Protein AF-0000000087669132 (afdb_homodimer)

Structure (mmCIF, N/CA/C/O backbone):
data_AF-0000000087669132-model_v1
#
loop_
_entity.id
_entity.type
_entity.pdbx_description
1 polymer 'Type II toxin-antitoxin system ParD family antitoxin'
#
loop_
_atom_site.group_PDB
_atom_site.id
_atom_site.type_symbol
_atom_site.label_atom_id
_atom_site.label_alt_id
_atom_site.label_comp_id
_atom_site.label_asym_id
_atom_site.label_entity_id
_atom_site.label_seq_id
_atom_site.pdbx_PDB_ins_code
_atom_site.Cartn_x
_atom_site.Cartn_y
_atom_site.Cartn_z
_atom_site.occupancy
_atom_site.B_iso_or_equiv
_atom_site.auth_seq_id
_atom_site.auth_comp_id
_atom_site.auth_asym_id
_atom_site.auth_atom_id
_atom_site.pdbx_PDB_model_num
ATOM 1 N N . MET A 1 1 ? -25 3.66 -10.859 1 69.5 1 MET A N 1
ATOM 2 C CA . MET A 1 1 ? -23.781 2.951 -10.453 1 69.5 1 MET A CA 1
ATOM 3 C C . MET A 1 1 ? -24.047 2.094 -9.219 1 69.5 1 MET A C 1
ATOM 5 O O . MET A 1 1 ? -24.828 2.477 -8.344 1 69.5 1 MET A O 1
ATOM 9 N N . ALA A 1 2 ? -23.828 0.791 -9.414 1 79.62 2 ALA A N 1
ATOM 10 C CA . ALA A 1 2 ? -24.125 -0.141 -8.336 1 79.62 2 ALA A CA 1
ATOM 11 C C . ALA A 1 2 ? -23.438 0.269 -7.039 1 79.62 2 ALA A C 1
ATOM 13 O O . ALA A 1 2 ? -22.328 0.822 -7.074 1 79.62 2 ALA A O 1
ATOM 14 N N . THR A 1 3 ? -24.266 0.316 -5.945 1 89.25 3 THR A N 1
ATOM 15 C CA . THR A 1 3 ? -23.719 0.586 -4.625 1 89.25 3 THR A CA 1
ATOM 16 C C . THR A 1 3 ? -23.391 -0.716 -3.896 1 89.25 3 THR A C 1
ATOM 18 O O . THR A 1 3 ? -24.031 -1.746 -4.152 1 89.25 3 THR A O 1
ATOM 21 N N . THR A 1 4 ? -22.328 -0.693 -3.189 1 91.31 4 THR A N 1
ATOM 22 C CA . THR A 1 4 ? -21.906 -1.818 -2.361 1 91.31 4 THR A CA 1
ATOM 23 C C . THR A 1 4 ? -22.047 -1.481 -0.879 1 91.31 4 THR A C 1
ATOM 25 O O . THR A 1 4 ? -21.594 -0.43 -0.429 1 91.31 4 THR A O 1
ATOM 28 N N . SER A 1 5 ? -22.688 -2.395 -0.148 1 93.5 5 SER A N 1
ATOM 29 C CA . SER A 1 5 ? -22.859 -2.227 1.291 1 93.5 5 SER A CA 1
ATOM 30 C C . SER A 1 5 ? -21.859 -3.068 2.074 1 93.5 5 SER A C 1
ATOM 32 O O . SER A 1 5 ? -21.75 -4.277 1.854 1 93.5 5 SER A O 1
ATOM 34 N N . LEU A 1 6 ? -21.125 -2.355 2.979 1 96.5 6 LEU A N 1
ATOM 35 C CA . LEU A 1 6 ? -20.047 -3.037 3.682 1 96.5 6 LEU A CA 1
ATOM 36 C C . LEU A 1 6 ? -20.141 -2.805 5.184 1 96.5 6 LEU A C 1
ATOM 38 O O . LEU A 1 6 ? -20.547 -1.729 5.625 1 96.5 6 LEU A O 1
ATOM 42 N N . SER A 1 7 ? -19.734 -3.875 5.898 1 96.69 7 SER A N 1
ATOM 43 C CA . SER A 1 7 ? -19.531 -3.723 7.336 1 96.69 7 SER A CA 1
ATOM 44 C C . SER A 1 7 ? -18.062 -3.461 7.652 1 96.69 7 SER A C 1
ATOM 46 O O . SER A 1 7 ? -17.234 -4.383 7.637 1 96.69 7 SER A O 1
ATOM 48 N N . LEU A 1 8 ? -17.703 -2.234 8.023 1 97.31 8 LEU A N 1
ATOM 49 C CA . LEU A 1 8 ? -16.312 -1.857 8.164 1 97.31 8 LEU A CA 1
ATOM 50 C C . LEU A 1 8 ? -15.898 -1.835 9.633 1 97.31 8 LEU A C 1
ATOM 52 O O . LEU A 1 8 ? -14.758 -2.166 9.969 1 97.31 8 LEU A O 1
ATOM 56 N N . GLY A 1 9 ? -16.734 -1.459 10.477 1 96.81 9 GLY A N 1
ATOM 57 C CA . GLY A 1 9 ? -16.438 -1.291 11.891 1 96.81 9 GLY A CA 1
ATOM 58 C C . GLY A 1 9 ? -16 0.119 12.242 1 96.81 9 GLY A C 1
ATOM 59 O O . GLY A 1 9 ? -15.664 0.912 11.359 1 96.81 9 GLY A O 1
ATOM 60 N N . ASN A 1 10 ? -15.992 0.371 13.57 1 96.62 10 ASN A N 1
ATOM 61 C CA . ASN A 1 10 ? -15.797 1.723 14.086 1 96.62 10 ASN A CA 1
ATOM 62 C C . ASN A 1 10 ? -14.43 2.273 13.703 1 96.62 10 ASN A C 1
ATOM 64 O O . ASN A 1 10 ? -14.305 3.449 13.359 1 96.62 10 ASN A O 1
ATOM 68 N N . HIS A 1 11 ? -13.492 1.442 13.812 1 97.69 11 HIS A N 1
ATOM 69 C CA . HIS A 1 11 ? -12.133 1.901 13.539 1 97.69 11 HIS A CA 1
ATOM 70 C C . HIS A 1 11 ? -12.008 2.416 12.109 1 97.69 11 HIS A C 1
ATOM 72 O O . HIS A 1 11 ? -11.547 3.541 11.891 1 97.69 11 HIS A O 1
ATOM 78 N N . TRP A 1 12 ? -12.539 1.625 11.219 1 97.88 12 TRP A N 1
ATOM 79 C CA . TRP A 1 12 ? -12.344 1.967 9.812 1 97.88 12 TRP A CA 1
ATOM 80 C C . TRP A 1 12 ? -13.258 3.117 9.398 1 97.88 12 TRP A C 1
ATOM 82 O O . TRP A 1 12 ? -12.891 3.945 8.562 1 97.88 12 TRP A O 1
ATOM 92 N N . GLU A 1 13 ? -14.43 3.197 9.977 1 97.44 13 GLU A N 1
ATOM 93 C CA . GLU A 1 13 ? -15.289 4.359 9.758 1 97.44 13 GLU A CA 1
ATOM 94 C C . GLU A 1 13 ? -14.617 5.637 10.258 1 97.44 13 GLU A C 1
ATOM 96 O O . GLU A 1 13 ? -14.695 6.68 9.602 1 97.44 13 GLU A O 1
ATOM 101 N N . GLY A 1 14 ? -14.031 5.543 11.391 1 97.5 14 GLY A N 1
ATOM 102 C CA . GLY A 1 14 ? -13.281 6.672 11.922 1 97.5 14 GLY A CA 1
ATOM 103 C C . GLY A 1 14 ? -12.109 7.07 11.047 1 97.5 14 GLY A C 1
ATOM 104 O O . GLY A 1 14 ? -11.891 8.258 10.789 1 97.5 14 GLY A O 1
ATOM 105 N N . PHE A 1 15 ? -11.391 6.066 10.539 1 98.38 15 PHE A N 1
ATOM 106 C CA . PHE A 1 15 ? -10.25 6.309 9.664 1 98.38 15 PHE A CA 1
ATOM 107 C C . PHE A 1 15 ? -10.688 7.023 8.391 1 98.38 15 PHE A C 1
ATOM 109 O O . PHE A 1 15 ? -10.062 8 7.969 1 98.38 15 PHE A O 1
ATOM 116 N N . ILE A 1 16 ? -11.766 6.59 7.848 1 98.12 16 ILE A N 1
ATOM 117 C CA . ILE A 1 16 ? -12.305 7.176 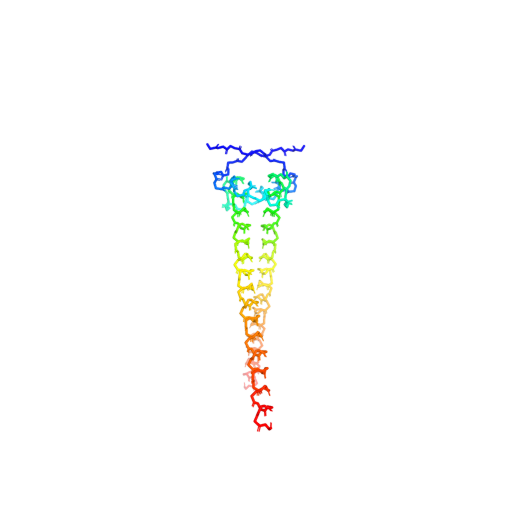6.625 1 98.12 16 ILE A CA 1
ATOM 118 C C . ILE A 1 16 ? -12.703 8.633 6.883 1 98.12 16 ILE A C 1
ATOM 120 O O . ILE A 1 16 ? -12.367 9.516 6.094 1 98.12 16 ILE A O 1
ATOM 124 N N . ARG A 1 17 ? -13.344 8.898 7.996 1 97.62 17 ARG A N 1
ATOM 125 C CA . ARG A 1 17 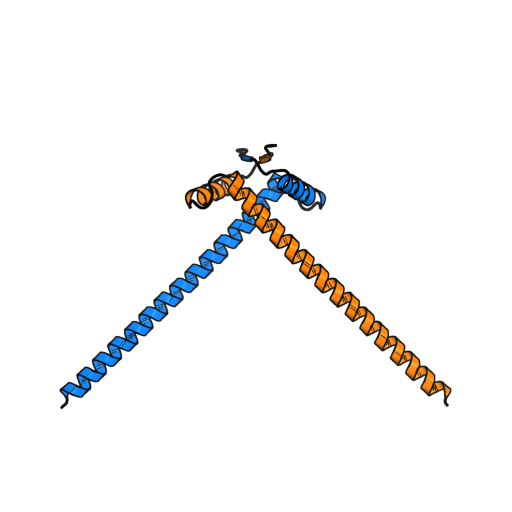? -13.734 10.258 8.359 1 97.62 17 ARG A CA 1
ATOM 126 C C . ARG A 1 17 ? -12.508 11.156 8.508 1 97.62 17 ARG A C 1
ATOM 128 O O . ARG A 1 17 ? -12.523 12.312 8.078 1 97.62 17 ARG A O 1
ATOM 135 N N . GLU A 1 18 ? -11.531 10.594 9.141 1 97.69 18 GLU A N 1
ATOM 136 C CA . GLU A 1 18 ? -10.281 11.336 9.312 1 97.69 18 GLU A CA 1
ATOM 137 C C . GLU A 1 18 ? -9.664 11.703 7.961 1 97.69 18 GLU A C 1
ATOM 139 O O . GLU A 1 18 ? -9.227 12.836 7.762 1 97.69 18 GLU A O 1
ATOM 144 N N . GLN A 1 19 ? -9.719 10.797 7.078 1 97.5 19 GLN A N 1
ATOM 145 C CA . GLN A 1 19 ? -9.156 11.047 5.754 1 97.5 19 GLN A CA 1
ATOM 146 C C . GLN A 1 19 ? -9.961 12.117 5.012 1 97.5 19 GLN A C 1
ATOM 148 O O . GLN A 1 19 ? -9.383 12.953 4.316 1 97.5 19 GLN A O 1
ATOM 153 N N . ILE A 1 20 ? -11.234 12.141 5.168 1 97.88 20 ILE A N 1
ATOM 154 C CA . ILE A 1 20 ? -12.086 13.141 4.535 1 97.88 20 ILE A CA 1
ATOM 155 C C . ILE A 1 20 ? -11.812 14.516 5.145 1 97.88 20 ILE A C 1
ATOM 157 O O . ILE A 1 20 ? -11.766 15.516 4.434 1 97.88 20 ILE A O 1
ATOM 161 N N . SER A 1 21 ? -11.562 14.492 6.43 1 97.62 21 SER A N 1
ATOM 162 C CA . SER A 1 21 ? -11.367 15.75 7.148 1 97.62 21 SER A CA 1
ATOM 163 C C . SER A 1 21 ? -10.062 16.422 6.727 1 97.62 21 SER A C 1
ATOM 165 O O . SER A 1 21 ? -9.906 17.641 6.902 1 97.62 21 SER A O 1
ATOM 167 N N . THR A 1 22 ? -9.094 15.633 6.227 1 95.19 22 THR A N 1
ATOM 168 C CA . THR A 1 22 ? -7.844 16.203 5.738 1 95.19 22 THR A CA 1
ATOM 169 C C . THR A 1 22 ? -8.094 17.078 4.508 1 95.19 22 THR A C 1
ATOM 171 O O . THR A 1 22 ? -7.234 17.875 4.125 1 95.19 22 THR A O 1
ATOM 174 N N . GLY A 1 23 ? -9.188 1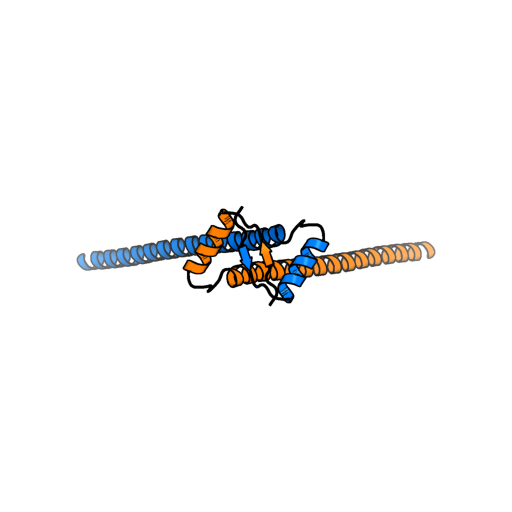6.781 3.773 1 96.44 23 GLY A N 1
ATOM 175 C CA . GLY A 1 23 ? -9.531 17.531 2.576 1 96.44 23 GLY A CA 1
ATOM 176 C C . GLY A 1 23 ? -9.094 16.844 1.295 1 96.44 23 GLY 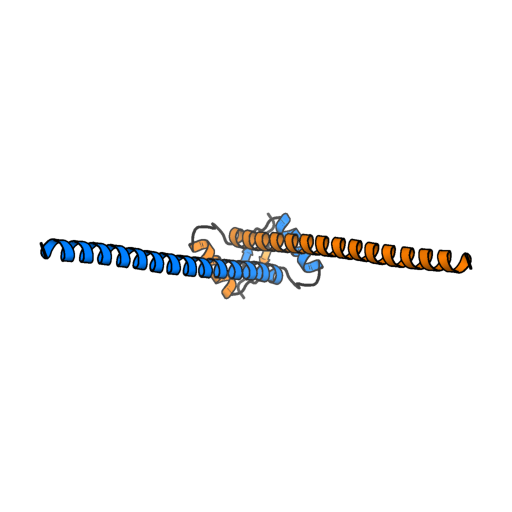A C 1
ATOM 177 O O . GLY A 1 23 ? -9.398 17.312 0.198 1 96.44 23 GLY A O 1
ATOM 178 N N . ARG A 1 24 ? -8.406 15.789 1.376 1 93.38 24 ARG A N 1
ATOM 179 C CA . ARG A 1 24 ? -7.867 15.07 0.224 1 93.38 24 ARG A CA 1
ATOM 180 C C . ARG A 1 24 ? -8.969 14.32 -0.515 1 93.38 24 ARG A C 1
ATOM 182 O O . ARG A 1 24 ? -8.852 14.055 -1.713 1 93.38 24 ARG A O 1
ATOM 189 N N . TYR A 1 25 ? -10 14 0.233 1 97.19 25 TYR A N 1
ATOM 190 C CA . TYR A 1 25 ? -11.094 13.219 -0.327 1 97.19 25 TYR A CA 1
ATOM 191 C C . TYR A 1 25 ? -12.43 13.906 -0.095 1 97.19 25 TYR A C 1
ATOM 193 O O . TYR A 1 25 ? -12.648 14.508 0.956 1 97.19 25 TYR A O 1
ATOM 201 N N . GLY A 1 26 ? -13.281 13.703 -0.952 1 96.81 26 GLY A N 1
ATOM 202 C CA . GLY A 1 26 ? -14.594 14.32 -0.846 1 96.81 26 GLY A CA 1
ATOM 203 C C . GLY A 1 26 ? -15.656 13.367 -0.337 1 96.81 26 GLY A C 1
ATOM 204 O O . GLY A 1 26 ? -16.781 13.781 -0.047 1 96.81 26 GLY A O 1
ATOM 205 N N . SER A 1 27 ? -15.273 12.07 -0.331 1 97.44 27 SER A N 1
ATOM 206 C CA . SER A 1 27 ? -16.281 11.109 0.093 1 97.44 27 SER A CA 1
ATOM 207 C C . SER A 1 27 ? -15.648 9.812 0.58 1 97.44 27 SER A C 1
ATOM 209 O O . SER A 1 27 ? -14.461 9.57 0.335 1 97.44 27 SER A O 1
ATOM 211 N N . ALA A 1 28 ? -16.391 9.055 1.219 1 96.88 28 ALA A N 1
ATOM 212 C CA . ALA A 1 28 ? -15.977 7.73 1.666 1 96.88 28 ALA A CA 1
ATOM 213 C C . ALA A 1 28 ? -15.633 6.836 0.48 1 96.88 28 ALA A C 1
ATOM 215 O O . ALA A 1 28 ? -14.664 6.066 0.535 1 96.88 28 ALA A O 1
ATOM 216 N N . SER A 1 29 ? -16.391 6.934 -0.583 1 98.12 29 SER A N 1
ATOM 217 C CA . SER A 1 29 ? -16.141 6.145 -1.783 1 98.12 29 SER A CA 1
ATOM 218 C C . SER A 1 29 ? -14.766 6.453 -2.367 1 98.12 29 SER A C 1
ATOM 220 O O . SER A 1 29 ? -14.07 5.551 -2.834 1 98.12 29 SER A O 1
ATOM 222 N N . GLU A 1 30 ? -14.391 7.691 -2.252 1 98.19 30 GLU A N 1
ATOM 223 C CA . GLU A 1 30 ? -13.086 8.094 -2.77 1 98.19 30 GLU A CA 1
ATOM 224 C C . GLU A 1 30 ? -11.953 7.523 -1.925 1 98.19 30 GLU A C 1
ATOM 226 O O . GLU A 1 30 ? -10.945 7.059 -2.461 1 98.19 30 GLU A O 1
ATOM 231 N N . VAL A 1 31 ? -12.125 7.484 -0.69 1 98.38 31 VAL A N 1
ATOM 232 C CA . VAL A 1 31 ? -11.125 6.93 0.213 1 98.38 31 VAL A CA 1
ATOM 233 C C . VAL A 1 31 ? -10.945 5.438 -0.067 1 98.38 31 VAL A C 1
ATOM 235 O O . VAL A 1 31 ? -9.82 4.961 -0.235 1 98.38 31 VAL A O 1
ATOM 238 N N . VAL A 1 32 ? -12.008 4.766 -0.162 1 98.5 32 VAL A N 1
ATOM 239 C CA . VAL A 1 32 ? -11.977 3.316 -0.327 1 98.5 32 VAL A CA 1
ATOM 240 C C . VAL A 1 32 ? -11.414 2.965 -1.703 1 98.5 32 VAL A C 1
ATOM 242 O O . VAL A 1 32 ? -10.609 2.039 -1.833 1 98.5 32 VAL A O 1
ATOM 245 N N . ARG A 1 33 ? -11.828 3.746 -2.732 1 98.38 33 ARG A N 1
ATOM 246 C CA . ARG A 1 33 ? -11.258 3.492 -4.055 1 98.38 33 ARG A CA 1
ATOM 247 C C . ARG A 1 33 ? -9.75 3.699 -4.055 1 98.38 33 ARG A C 1
ATOM 249 O O . ARG A 1 33 ? -9.016 2.939 -4.688 1 98.38 33 ARG A O 1
ATOM 256 N N . ASP A 1 34 ? -9.289 4.625 -3.355 1 98.38 34 ASP A N 1
ATOM 257 C CA . ASP A 1 34 ? -7.848 4.855 -3.266 1 98.38 34 ASP A CA 1
ATOM 258 C C . ASP A 1 34 ? -7.152 3.715 -2.527 1 98.38 34 ASP A C 1
ATOM 260 O O . ASP A 1 34 ? -6.074 3.273 -2.928 1 98.38 34 ASP A O 1
ATOM 264 N N . ALA A 1 35 ? -7.773 3.26 -1.459 1 98.56 35 ALA A N 1
ATOM 265 C CA . ALA A 1 35 ? -7.223 2.125 -0.724 1 98.56 35 ALA A CA 1
ATOM 266 C C . ALA A 1 35 ? -7.133 0.886 -1.61 1 98.56 35 ALA A C 1
ATOM 268 O O . ALA A 1 35 ? -6.113 0.196 -1.625 1 98.56 35 ALA A O 1
ATOM 269 N N . LEU A 1 36 ? -8.18 0.688 -2.379 1 98.56 36 LEU A N 1
ATOM 270 C CA . LEU A 1 36 ? -8.219 -0.456 -3.283 1 98.56 36 LEU A CA 1
ATOM 271 C C . LEU A 1 36 ? -7.203 -0.296 -4.406 1 98.56 36 LEU A C 1
ATOM 273 O O . LEU A 1 36 ? -6.582 -1.273 -4.836 1 98.56 36 LEU A O 1
ATOM 277 N N . ARG A 1 37 ? -7.066 0.917 -4.875 1 97.81 37 ARG A N 1
ATOM 278 C CA . ARG A 1 37 ? -6.055 1.187 -5.891 1 97.81 37 ARG A CA 1
ATOM 279 C C . ARG A 1 37 ? -4.656 0.884 -5.363 1 97.81 37 ARG A C 1
ATOM 281 O O . ARG A 1 37 ? -3.852 0.248 -6.047 1 97.81 37 ARG A O 1
ATOM 288 N N . THR A 1 38 ? -4.406 1.325 -4.172 1 95.81 38 THR A N 1
ATOM 289 C CA . THR A 1 38 ? -3.117 1.063 -3.539 1 95.81 38 THR A CA 1
ATOM 290 C C . THR A 1 38 ? -2.881 -0.438 -3.396 1 95.81 38 THR A C 1
ATOM 292 O O . THR A 1 38 ? -1.787 -0.929 -3.682 1 95.81 38 THR A O 1
ATOM 295 N N . MET A 1 39 ? -3.908 -1.168 -3.027 1 96.88 39 MET A N 1
ATOM 296 C CA . MET A 1 39 ? -3.811 -2.619 -2.893 1 96.88 39 MET A CA 1
ATOM 297 C C . MET A 1 39 ? -3.572 -3.277 -4.246 1 96.88 39 MET A C 1
ATOM 299 O O . MET A 1 39 ? -2.727 -4.168 -4.371 1 96.88 39 MET A O 1
ATOM 303 N N . GLU A 1 40 ? -4.27 -2.877 -5.23 1 97.06 40 GLU A N 1
ATOM 304 C CA . GLU A 1 40 ? -4.117 -3.432 -6.574 1 97.06 40 GLU A CA 1
ATOM 305 C C . GLU A 1 40 ? -2.701 -3.217 -7.102 1 97.06 40 GLU A C 1
ATOM 307 O O . GLU A 1 40 ? -2.107 -4.125 -7.691 1 97.06 40 GLU A O 1
ATOM 312 N N . GLU A 1 41 ? -2.205 -2.029 -6.914 1 95.44 41 GLU A N 1
ATOM 313 C CA . GLU A 1 41 ? -0.845 -1.711 -7.336 1 95.44 41 GLU A CA 1
ATOM 314 C C . GLU A 1 41 ? 0.175 -2.6 -6.629 1 95.44 41 GLU A C 1
ATOM 316 O O . GLU A 1 41 ? 1.122 -3.084 -7.254 1 95.44 41 GLU A O 1
ATOM 321 N N . ARG A 1 42 ? -0.036 -2.793 -5.379 1 93.38 42 ARG A N 1
ATOM 322 C CA . ARG A 1 42 ? 0.866 -3.637 -4.602 1 93.38 42 ARG A CA 1
ATOM 323 C C . ARG A 1 42 ? 0.83 -5.078 -5.102 1 93.38 42 ARG A C 1
ATOM 325 O O . ARG A 1 42 ? 1.876 -5.707 -5.27 1 93.38 42 ARG A O 1
ATOM 332 N N . LEU A 1 43 ? -0.339 -5.566 -5.332 1 94.12 43 LEU A N 1
ATOM 333 C CA . LEU A 1 43 ? -0.494 -6.938 -5.809 1 94.12 43 LEU A CA 1
ATOM 334 C C . LEU A 1 43 ? 0.133 -7.105 -7.188 1 94.12 43 LEU A C 1
ATOM 336 O O . LEU A 1 43 ? 0.757 -8.133 -7.469 1 94.12 43 LEU A O 1
ATOM 340 N N . ALA A 1 44 ? 0.018 -6.105 -8.031 1 95.5 44 AL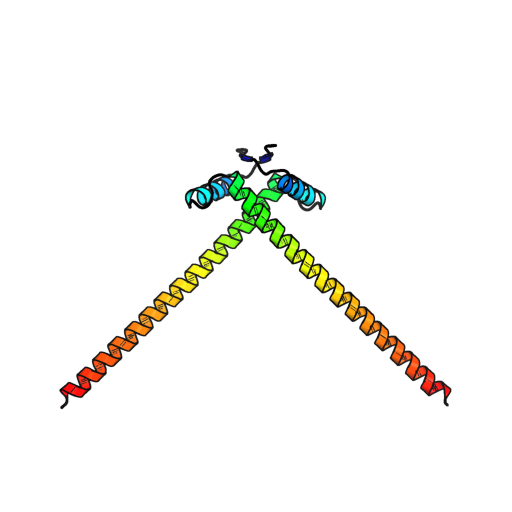A A N 1
ATOM 341 C CA . ALA A 1 44 ? 0.625 -6.145 -9.359 1 95.5 44 ALA A CA 1
ATOM 342 C C . ALA A 1 44 ? 2.148 -6.195 -9.266 1 95.5 44 ALA A C 1
ATOM 344 O O . ALA A 1 44 ? 2.795 -6.941 -10 1 95.5 44 ALA A O 1
ATOM 345 N N . ARG A 1 45 ? 2.682 -5.449 -8.328 1 95.12 45 ARG A N 1
ATOM 346 C CA . ARG A 1 45 ? 4.125 -5.43 -8.125 1 95.12 45 ARG A CA 1
ATOM 347 C C . ARG A 1 45 ? 4.625 -6.781 -7.629 1 95.12 45 ARG A C 1
ATOM 349 O O . ARG A 1 45 ? 5.668 -7.27 -8.078 1 95.12 45 ARG A O 1
ATOM 356 N N . LEU A 1 46 ? 3.936 -7.312 -6.715 1 93.88 46 LEU A N 1
ATOM 357 C CA . LEU A 1 46 ? 4.309 -8.617 -6.184 1 93.88 46 LEU A CA 1
ATOM 358 C C . LEU A 1 46 ? 4.262 -9.68 -7.277 1 93.88 46 LEU A C 1
ATOM 360 O O . LEU A 1 46 ? 5.141 -10.547 -7.348 1 93.88 46 LEU A O 1
ATOM 364 N N . GLU A 1 47 ? 3.27 -9.609 -8.062 1 94.12 47 GLU A N 1
ATOM 365 C CA . GLU A 1 47 ? 3.145 -10.562 -9.156 1 94.12 47 GLU A CA 1
ATOM 366 C C . GLU A 1 47 ? 4.297 -10.414 -10.148 1 94.12 47 GLU A C 1
ATOM 368 O O . GLU A 1 47 ? 4.832 -11.414 -10.633 1 94.12 47 GLU A O 1
ATOM 373 N N . ALA A 1 48 ? 4.617 -9.133 -10.453 1 94.94 48 ALA A N 1
ATOM 374 C CA . ALA A 1 48 ? 5.75 -8.875 -11.344 1 94.94 48 ALA A CA 1
ATOM 375 C C . ALA A 1 48 ? 7.039 -9.445 -10.766 1 94.94 48 ALA A C 1
ATOM 377 O O . ALA A 1 48 ? 7.844 -10.039 -11.492 1 94.94 48 ALA A O 1
ATOM 378 N N . LEU A 1 49 ? 7.184 -9.32 -9.508 1 96.06 49 LEU A N 1
ATOM 379 C CA . LEU A 1 49 ? 8.367 -9.844 -8.828 1 96.06 49 LEU A CA 1
ATOM 380 C C . LEU A 1 49 ? 8.391 -11.367 -8.875 1 96.06 49 LEU A C 1
ATOM 382 O O . LEU A 1 49 ? 9.438 -11.969 -9.125 1 96.06 49 LEU A O 1
ATOM 386 N N . ARG A 1 50 ? 7.32 -11.961 -8.594 1 94.75 50 ARG A N 1
ATOM 387 C CA . ARG A 1 50 ? 7.211 -13.414 -8.664 1 94.75 50 ARG A CA 1
ATOM 388 C C . ARG A 1 50 ? 7.508 -13.922 -10.07 1 94.75 50 ARG A C 1
ATOM 390 O O . ARG A 1 50 ? 8.148 -14.961 -10.242 1 94.75 50 ARG A O 1
ATOM 397 N N . GLY A 1 51 ? 7.027 -13.141 -10.992 1 92.94 51 GLY A N 1
ATOM 398 C CA . GLY A 1 51 ? 7.32 -13.484 -12.375 1 92.94 51 GLY A CA 1
ATOM 399 C C . GLY A 1 51 ? 8.805 -13.453 -12.695 1 92.94 51 GLY A C 1
ATOM 400 O O . GLY A 1 51 ? 9.328 -14.367 -13.336 1 92.94 51 GLY A O 1
ATOM 401 N N . HIS A 1 52 ? 9.406 -12.43 -12.203 1 93.56 52 HIS A N 1
ATOM 402 C CA . HIS A 1 52 ? 10.844 -12.297 -12.43 1 93.56 52 HIS A CA 1
ATOM 403 C C . HIS A 1 52 ? 11.617 -13.398 -11.711 1 93.56 52 HIS A C 1
ATOM 405 O O . HIS A 1 52 ? 12.586 -13.938 -12.25 1 93.56 52 HIS A O 1
ATOM 411 N N . LEU A 1 53 ? 11.219 -13.672 -10.531 1 93.12 53 LEU A N 1
ATOM 412 C CA . LEU A 1 53 ? 11.859 -14.719 -9.758 1 93.12 53 LEU A CA 1
ATOM 413 C C . LEU A 1 53 ? 11.68 -16.078 -10.422 1 93.12 53 LEU A C 1
ATOM 415 O O . LEU A 1 53 ? 12.609 -16.891 -10.461 1 93.12 53 LEU A O 1
ATOM 419 N N . ALA A 1 54 ? 10.555 -16.328 -10.938 1 93.44 54 ALA A N 1
ATOM 420 C CA . ALA A 1 54 ? 10.273 -17.578 -11.641 1 93.44 54 ALA A CA 1
ATOM 421 C C . ALA A 1 54 ? 11.125 -17.703 -12.906 1 93.44 54 ALA A C 1
ATOM 423 O O . ALA A 1 54 ? 11.656 -18.781 -13.195 1 93.44 54 ALA A O 1
ATOM 424 N N . GLU A 1 55 ? 11.234 -16.609 -13.656 1 91.69 55 GLU A N 1
ATOM 425 C CA . GLU A 1 55 ? 12.086 -16.594 -14.844 1 91.69 55 GLU A CA 1
ATOM 426 C C . GLU A 1 55 ? 13.547 -16.859 -14.477 1 91.69 55 GLU A C 1
ATOM 428 O O . GLU A 1 55 ? 14.234 -17.609 -15.172 1 91.69 55 GLU A O 1
ATOM 433 N N . GLY A 1 56 ? 13.922 -16.234 -13.492 1 89.38 56 GLY A N 1
ATOM 434 C CA . GLY A 1 56 ? 15.281 -16.453 -13.016 1 89.38 56 GLY A CA 1
ATOM 435 C C . GLY A 1 56 ? 15.523 -17.891 -12.57 1 89.38 56 GLY A C 1
ATOM 436 O O . GLY A 1 56 ? 16.562 -18.469 -12.891 1 89.38 56 GLY A O 1
ATOM 437 N N . ALA A 1 57 ? 14.641 -18.469 -11.898 1 91.19 57 ALA A N 1
ATOM 438 C CA . ALA A 1 57 ? 14.727 -19.859 -11.461 1 91.19 57 ALA A CA 1
ATOM 439 C C . ALA A 1 57 ? 14.727 -20.812 -12.656 1 91.19 57 ALA A C 1
ATOM 441 O O . ALA A 1 57 ? 15.484 -21.797 -12.68 1 91.19 57 ALA A O 1
ATOM 442 N N . ALA A 1 58 ? 13.961 -20.5 -13.625 1 91.06 58 ALA A N 1
ATOM 443 C CA . ALA A 1 58 ? 13.891 -21.312 -14.836 1 91.06 58 ALA A CA 1
ATOM 444 C C . ALA A 1 58 ? 15.203 -21.25 -15.609 1 91.06 58 ALA A C 1
ATOM 446 O O . ALA A 1 58 ? 15.688 -22.281 -16.094 1 91.06 58 ALA A O 1
ATOM 447 N N . GLN A 1 59 ? 15.781 -20.062 -15.664 1 89.88 59 GLN A N 1
ATOM 448 C CA . GLN A 1 59 ? 17.062 -19.891 -16.359 1 89.88 59 GLN A CA 1
ATOM 449 C C . GLN A 1 59 ? 18.188 -20.578 -15.602 1 89.88 59 GLN A C 1
ATOM 451 O O . GLN A 1 59 ? 19.047 -21.219 -16.219 1 89.88 59 GLN A O 1
ATOM 456 N N . ALA A 1 60 ? 18.156 -20.5 -14.32 1 89 60 ALA A N 1
ATOM 457 C CA . ALA A 1 60 ? 19.141 -21.188 -13.5 1 89 60 ALA A CA 1
ATOM 458 C C . ALA A 1 60 ? 19.031 -22.703 -13.648 1 89 60 ALA A C 1
ATOM 460 O O . ALA A 1 60 ? 20.031 -23.406 -13.719 1 89 60 ALA A O 1
ATOM 461 N N . GLY A 1 61 ? 17.875 -23.094 -13.672 1 87.31 61 GLY A N 1
ATOM 462 C CA . GLY A 1 61 ? 17.656 -24.516 -13.898 1 87.31 61 GLY A CA 1
ATOM 463 C C . GLY A 1 61 ? 18.125 -24.984 -15.258 1 87.31 61 GLY A C 1
ATOM 464 O O . GLY A 1 61 ? 18.734 -26.062 -15.375 1 87.31 61 GLY A O 1
ATOM 465 N N . LYS A 1 62 ? 17.938 -24.281 -16.25 1 89.62 62 LYS A N 1
ATOM 466 C CA . LYS A 1 62 ? 18.422 -24.609 -17.594 1 89.62 62 LYS A CA 1
ATOM 467 C C . LYS A 1 62 ? 19.938 -24.562 -17.656 1 89.62 62 LYS A C 1
ATOM 469 O O . LYS A 1 62 ? 20.562 -25.391 -18.328 1 89.62 62 LYS A O 1
ATOM 474 N N . GLY A 1 63 ? 20.438 -23.594 -17 1 80.44 63 GLY A N 1
ATOM 475 C CA . GLY A 1 63 ? 21.875 -23.5 -16.969 1 80.44 63 GLY A CA 1
ATOM 476 C C . GLY A 1 63 ? 22.531 -24.672 -16.234 1 80.44 63 GLY A C 1
ATOM 477 O O . GLY A 1 63 ? 23.531 -25.219 -16.688 1 80.44 63 GLY A O 1
ATOM 478 N N . GLU A 1 64 ? 21.984 -24.969 -15.109 1 77.88 64 GLU A N 1
ATOM 479 C CA . GLU A 1 64 ? 22.469 -26.125 -14.375 1 77.88 64 GLU A CA 1
ATOM 480 C C . GLU A 1 64 ? 22.312 -27.406 -15.203 1 77.88 64 GLU A C 1
ATOM 482 O O . GLU A 1 64 ? 23.203 -28.25 -15.211 1 77.88 64 GLU A O 1
ATOM 487 N N . PHE A 1 65 ? 21.375 -27.5 -15.961 1 76.25 65 PHE A N 1
ATOM 488 C CA . PHE A 1 65 ? 21.109 -28.656 -16.812 1 76.25 65 PHE A CA 1
ATOM 489 C C . PHE A 1 65 ? 22.094 -28.703 -17.969 1 76.25 65 PHE A C 1
ATOM 491 O O . PHE A 1 65 ? 22.625 -29.766 -18.297 1 76.25 65 PHE A O 1
ATOM 498 N N . VAL A 1 66 ? 22.469 -27.656 -18.484 1 76.69 66 VAL A N 1
ATOM 499 C CA . VAL A 1 66 ? 23.406 -27.578 -19.594 1 76.69 66 VAL A CA 1
ATOM 500 C C . VAL A 1 66 ? 24.812 -27.938 -19.094 1 76.69 66 VAL A C 1
ATOM 502 O O . VAL A 1 66 ? 25.547 -28.672 -19.766 1 76.69 66 VAL A O 1
ATOM 505 N N . GLN A 1 67 ? 25.125 -27.531 -18 1 71.5 67 GLN A N 1
ATOM 506 C CA . GLN A 1 67 ? 26.438 -27.812 -17.453 1 71.5 67 GLN A CA 1
ATOM 507 C C . GLN A 1 67 ? 26.594 -29.297 -17.125 1 71.5 67 GLN A C 1
ATOM 509 O O . GLN A 1 67 ? 27.625 -29.906 -17.406 1 71.5 67 GLN A O 1
ATOM 514 N N . ASP A 1 68 ? 25.609 -29.859 -16.609 1 76.19 68 ASP A N 1
ATOM 515 C CA . ASP A 1 68 ? 25.625 -31.281 -16.25 1 76.19 68 ASP A CA 1
ATOM 516 C C . ASP A 1 68 ? 25.719 -32.156 -17.5 1 76.19 68 ASP A C 1
ATOM 518 O O . ASP A 1 68 ? 26.5 -33.125 -17.547 1 76.19 68 ASP A O 1
ATOM 522 N N . PHE A 1 69 ? 25.078 -31.812 -18.516 1 76.69 69 PHE A N 1
ATOM 523 C CA . PHE A 1 69 ? 25.078 -32.594 -19.75 1 76.69 69 PHE A CA 1
ATOM 524 C C . PHE A 1 69 ? 26.422 -32.469 -20.469 1 76.69 69 PHE A C 1
ATOM 526 O O . PHE A 1 69 ? 26.938 -33.438 -21 1 76.69 69 PHE A O 1
ATOM 533 N N . THR A 1 70 ? 26.984 -31.359 -20.453 1 78.56 70 THR A N 1
ATOM 534 C CA . THR A 1 70 ? 28.266 -31.125 -21.094 1 78.56 70 THR A CA 1
ATOM 535 C C . THR A 1 70 ? 29.375 -31.859 -20.359 1 78.56 70 THR A C 1
ATOM 537 O O . THR A 1 70 ? 30.281 -32.438 -20.984 1 78.56 70 THR A O 1
ATOM 540 N N . ILE A 1 71 ? 29.297 -31.891 -19.109 1 77.69 71 ILE A N 1
ATOM 541 C CA . ILE A 1 71 ? 30.312 -32.594 -18.312 1 77.69 71 ILE A CA 1
ATOM 542 C C . ILE A 1 71 ? 30.234 -34.094 -18.594 1 77.69 71 ILE A C 1
ATOM 544 O O . ILE A 1 71 ? 31.266 -34.75 -18.797 1 77.69 71 ILE A O 1
ATOM 548 N N . ASP A 1 72 ? 29.109 -34.625 -18.609 1 77.69 72 ASP A N 1
ATOM 549 C CA . ASP A 1 72 ? 28.906 -36.031 -18.875 1 77.69 72 ASP A CA 1
ATOM 550 C C . ASP A 1 72 ? 29.375 -36.406 -20.281 1 77.69 72 ASP A C 1
ATOM 552 O O . ASP A 1 72 ? 30 -37.438 -20.484 1 77.69 72 ASP A O 1
ATOM 556 N N . ALA A 1 73 ? 29.203 -35.531 -21.219 1 79.38 73 ALA A N 1
ATOM 557 C CA . ALA A 1 73 ? 29.609 -35.781 -22.594 1 79.38 73 ALA A CA 1
ATOM 558 C C . ALA A 1 73 ? 31.141 -35.75 -22.734 1 79.38 73 ALA A C 1
ATOM 560 O O . ALA A 1 73 ? 31.719 -36.531 -23.469 1 79.38 73 ALA A O 1
ATOM 561 N N . VAL A 1 74 ? 31.734 -34.875 -22.031 1 78.38 74 VAL A N 1
ATOM 562 C CA . VAL A 1 74 ? 33.188 -34.75 -22.078 1 78.38 74 VAL A CA 1
ATOM 563 C C . VAL A 1 74 ? 33.844 -35.938 -21.422 1 78.38 74 VAL A C 1
ATOM 565 O O . VAL A 1 74 ? 34.812 -36.5 -21.969 1 78.38 74 VAL A O 1
ATOM 568 N N . ILE A 1 75 ? 33.312 -36.438 -20.344 1 81.44 75 ILE A N 1
ATOM 569 C CA . ILE A 1 75 ? 33.844 -37.594 -19.641 1 81.44 75 ILE A CA 1
ATOM 570 C C . ILE A 1 75 ? 33.719 -38.812 -20.531 1 81.44 75 ILE A C 1
ATOM 572 O O . ILE A 1 75 ? 34.656 -39.625 -20.656 1 81.44 75 ILE A O 1
ATOM 576 N N . ASP A 1 76 ? 32.656 -38.938 -21.219 1 79.81 76 ASP A N 1
ATOM 577 C CA . ASP A 1 76 ? 32.406 -40.094 -22.109 1 79.81 76 ASP A CA 1
ATOM 578 C C . ASP A 1 76 ? 33.344 -40.062 -23.297 1 79.81 76 ASP A C 1
ATOM 580 O O . ASP A 1 76 ? 33.812 -41.125 -23.734 1 79.81 76 ASP A O 1
ATOM 584 N N . SER A 1 77 ? 33.594 -38.938 -23.781 1 81.12 77 SER A N 1
ATOM 585 C CA . SER A 1 77 ? 34.5 -38.812 -24.922 1 81.12 77 SER A CA 1
ATOM 586 C C . SER A 1 77 ? 35.938 -39.125 -24.516 1 81.12 77 SER A C 1
ATOM 588 O O . SER A 1 77 ? 36.688 -39.75 -25.297 1 81.12 77 SER A O 1
ATOM 590 N N . LEU A 1 78 ? 36.375 -38.812 -23.375 1 80.81 78 LEU A N 1
ATOM 591 C CA . LEU A 1 78 ? 37.719 -39.094 -22.891 1 80.81 78 LEU A CA 1
ATOM 592 C C . LEU A 1 78 ? 37.906 -40.562 -22.609 1 80.81 78 LEU A C 1
ATOM 594 O O . LEU A 1 78 ? 38.969 -41.125 -22.875 1 80.81 78 LEU A O 1
ATOM 598 N N . ASN A 1 79 ? 36.969 -41.25 -22.234 1 79.81 79 ASN A N 1
ATOM 599 C CA . ASN A 1 79 ? 37.031 -42.656 -21.938 1 79.81 79 ASN A CA 1
ATOM 600 C C . ASN A 1 79 ? 36.969 -43.5 -23.203 1 79.81 79 ASN A C 1
ATOM 602 O O . ASN A 1 79 ? 37.469 -44.625 -23.25 1 79.81 79 ASN A O 1
ATOM 606 N N . SER A 1 80 ? 36.406 -43.094 -24.172 1 73.44 80 SER A N 1
ATOM 607 C CA . SER A 1 80 ? 36.344 -43.844 -25.422 1 73.44 80 SER A CA 1
ATOM 608 C C . SER A 1 80 ? 37.656 -43.812 -26.188 1 73.44 80 SER A C 1
ATOM 610 O O . SER A 1 80 ? 37.875 -44.625 -27.078 1 73.44 80 SER A O 1
ATOM 612 N N . GLU A 1 81 ? 38.375 -42.812 -25.922 1 61.38 81 GLU A N 1
ATOM 613 C CA . GLU A 1 81 ? 39.656 -42.75 -26.609 1 61.38 81 GLU A CA 1
ATOM 614 C C . GLU A 1 81 ? 40.688 -43.625 -25.906 1 61.38 81 GLU A C 1
ATOM 616 O O . GLU A 1 81 ? 41.781 -43.812 -26.422 1 61.38 81 GLU A O 1
ATOM 621 N N . ARG A 1 82 ? 40.438 -44.281 -24.797 1 49.75 82 ARG A N 1
ATOM 622 C CA . ARG A 1 82 ? 41.406 -45.25 -24.359 1 49.75 82 ARG A CA 1
ATOM 623 C C . ARG A 1 82 ? 40.969 -46.656 -24.781 1 49.75 82 ARG A C 1
ATOM 625 O O . ARG A 1 82 ? 39.781 -46.969 -24.844 1 49.75 82 ARG A O 1
ATOM 632 N N . MET B 1 1 ? -23.688 -3.641 13.719 1 69.62 1 MET B N 1
ATOM 633 C CA . MET B 1 1 ? -22.516 -2.949 13.172 1 69.62 1 MET B CA 1
ATOM 634 C C . MET B 1 1 ? -22.906 -2.096 11.977 1 69.62 1 MET B C 1
ATOM 636 O O . MET B 1 1 ? -23.781 -2.48 11.188 1 69.62 1 MET B O 1
ATOM 640 N N . ALA B 1 2 ? -22.656 -0.777 12.133 1 79 2 ALA B N 1
ATOM 641 C CA . ALA B 1 2 ? -23.078 0.151 11.078 1 79 2 ALA B CA 1
ATOM 642 C C . ALA B 1 2 ? -22.516 -0.271 9.727 1 79 2 ALA B C 1
ATOM 644 O O . ALA B 1 2 ? -21.422 -0.837 9.641 1 79 2 ALA B O 1
ATOM 645 N N . THR B 1 3 ? -23.469 -0.306 8.719 1 89.12 3 THR B N 1
ATOM 646 C CA . THR B 1 3 ? -23.047 -0.585 7.344 1 89.12 3 THR B CA 1
ATOM 647 C C . THR B 1 3 ? -22.797 0.712 6.582 1 89.12 3 THR B C 1
ATOM 649 O O . THR B 1 3 ? -23.359 1.753 6.906 1 89.12 3 THR B O 1
ATOM 652 N N . THR B 1 4 ? -21.812 0.664 5.77 1 91.12 4 THR B N 1
ATOM 653 C CA . THR B 1 4 ? -21.469 1.78 4.898 1 91.12 4 THR B CA 1
ATOM 654 C C . THR B 1 4 ? -21.781 1.448 3.441 1 91.12 4 THR B C 1
ATOM 656 O O . THR B 1 4 ? -21.391 0.39 2.943 1 91.12 4 THR B O 1
ATOM 659 N N . SER B 1 5 ? -22.484 2.361 2.779 1 93.62 5 SER B N 1
ATOM 660 C CA . SER B 1 5 ? -22.812 2.201 1.369 1 93.62 5 SER B CA 1
ATOM 661 C C . SER B 1 5 ? -21.891 3.02 0.48 1 93.62 5 SER B C 1
ATOM 663 O O . SER B 1 5 ? -21.734 4.227 0.685 1 93.62 5 SER B O 1
ATOM 665 N N . LEU B 1 6 ? -21.281 2.299 -0.499 1 96.62 6 LEU B N 1
ATOM 666 C CA . LEU B 1 6 ? -20.266 2.953 -1.318 1 96.62 6 LEU B CA 1
ATOM 667 C C . LEU B 1 6 ? -20.531 2.73 -2.801 1 96.62 6 LEU B C 1
ATOM 669 O O . LEU B 1 6 ? -21.016 1.664 -3.197 1 96.62 6 LEU B O 1
ATOM 673 N N . SER B 1 7 ? -20.188 3.793 -3.557 1 96.75 7 SER B N 1
ATOM 674 C CA . SER B 1 7 ? -20.156 3.645 -5.008 1 96.75 7 SER B CA 1
ATOM 675 C C . SER B 1 7 ? -18.734 3.367 -5.492 1 96.75 7 SER B C 1
ATOM 677 O O . SER B 1 7 ? -17.906 4.281 -5.578 1 96.75 7 SER B O 1
ATOM 679 N N . LEU B 1 8 ? -18.438 2.139 -5.898 1 97.31 8 LEU B N 1
ATOM 680 C CA . LEU B 1 8 ? -17.062 1.749 -6.195 1 97.31 8 LEU B CA 1
ATOM 681 C C . LEU B 1 8 ? -16.828 1.724 -7.703 1 97.31 8 LEU B C 1
ATOM 683 O O . LEU B 1 8 ? -15.727 2.053 -8.164 1 97.31 8 LEU B O 1
ATOM 687 N N . GLY B 1 9 ? -17.75 1.368 -8.438 1 96.81 9 GLY B N 1
ATOM 688 C CA . GLY B 1 9 ? -17.609 1.198 -9.875 1 96.81 9 GLY B CA 1
ATOM 689 C C . GLY B 1 9 ? -17.234 -0.218 -10.273 1 96.81 9 GLY B C 1
ATOM 690 O O . GLY B 1 9 ? -16.828 -1.018 -9.43 1 96.81 9 GLY B O 1
ATOM 691 N N . ASN B 1 10 ? -17.375 -0.481 -11.594 1 96.69 10 ASN B N 1
ATOM 692 C CA . ASN B 1 10 ? -17.25 -1.835 -12.125 1 96.69 10 ASN B CA 1
ATOM 693 C C . ASN B 1 10 ? -15.859 -2.406 -11.898 1 96.69 10 ASN B C 1
ATOM 695 O O . ASN B 1 10 ? -15.711 -3.584 -11.57 1 96.69 10 ASN B O 1
ATOM 699 N N . HIS B 1 11 ? -14.938 -1.58 -12.117 1 97.69 11 HIS B N 1
ATOM 700 C CA . HIS B 1 11 ? -13.57 -2.059 -12 1 97.69 11 HIS B CA 1
ATOM 701 C C . HIS B 1 11 ? -13.289 -2.576 -10.594 1 97.69 11 HIS B C 1
ATOM 703 O O . HIS B 1 11 ? -12.828 -3.707 -10.422 1 97.69 11 HIS B O 1
ATOM 709 N N . TRP B 1 12 ? -13.703 -1.782 -9.641 1 97.94 12 TRP B N 1
ATOM 710 C CA . TRP B 1 12 ? -13.359 -2.131 -8.266 1 97.94 12 TRP B CA 1
ATOM 711 C C . TRP B 1 12 ? -14.242 -3.268 -7.754 1 97.94 12 TRP B C 1
ATOM 713 O O . TRP B 1 12 ? -13.789 -4.102 -6.969 1 97.94 12 TRP B O 1
ATOM 723 N N . GLU B 1 13 ? -15.461 -3.328 -8.195 1 97.5 13 GLU B N 1
ATOM 724 C CA . GLU B 1 13 ? -16.312 -4.477 -7.887 1 97.5 13 GLU B CA 1
ATOM 725 C C . GLU B 1 13 ? -15.719 -5.766 -8.453 1 97.5 13 GLU B C 1
ATOM 727 O O . GLU B 1 13 ? -15.727 -6.805 -7.793 1 97.5 13 GLU B O 1
ATOM 732 N N . GLY B 1 14 ? -15.266 -5.676 -9.656 1 97.5 14 GLY B N 1
ATOM 733 C CA . GLY B 1 14 ? -14.594 -6.812 -10.258 1 97.5 14 GLY B CA 1
ATOM 734 C C . GLY B 1 14 ? -13.336 -7.23 -9.523 1 97.5 14 GLY B C 1
ATOM 735 O O . GLY B 1 14 ? -13.109 -8.422 -9.297 1 97.5 14 GLY B O 1
ATOM 736 N N . PHE B 1 15 ? -12.555 -6.246 -9.094 1 98.38 15 PHE B N 1
ATOM 737 C CA . PHE B 1 15 ? -11.328 -6.504 -8.352 1 98.38 15 PHE B CA 1
ATOM 738 C C . PHE B 1 15 ? -11.633 -7.215 -7.035 1 98.38 15 PHE B C 1
ATOM 740 O O . PHE B 1 15 ? -10.984 -8.203 -6.691 1 98.38 15 PHE B O 1
ATOM 747 N N . ILE B 1 16 ? -12.641 -6.762 -6.375 1 98.12 16 ILE B N 1
ATOM 748 C CA . ILE B 1 16 ? -13.047 -7.348 -5.102 1 98.12 16 ILE B CA 1
ATOM 749 C C . ILE B 1 16 ? -13.484 -8.789 -5.312 1 98.12 16 ILE B C 1
ATOM 751 O O . ILE B 1 16 ? -13.078 -9.688 -4.57 1 98.12 16 ILE B O 1
ATOM 755 N N . ARG B 1 17 ? -14.258 -9.055 -6.348 1 97.62 17 ARG B N 1
ATOM 756 C CA . ARG B 1 17 ? -14.703 -10.406 -6.66 1 97.62 17 ARG B CA 1
ATOM 757 C C . ARG B 1 17 ? -13.516 -11.32 -6.945 1 97.62 17 ARG B C 1
ATOM 759 O O . ARG B 1 17 ? -13.5 -12.477 -6.52 1 97.62 17 ARG B O 1
ATOM 766 N N . GLU B 1 18 ? -12.609 -10.773 -7.691 1 97.69 18 GLU B N 1
ATOM 767 C CA . GLU B 1 18 ? -11.398 -11.531 -8 1 97.69 18 GLU B CA 1
ATOM 768 C C . GLU B 1 18 ? -10.648 -11.906 -6.727 1 97.69 18 GLU B C 1
ATOM 770 O O . GLU B 1 18 ? -10.203 -13.047 -6.574 1 97.69 18 GLU B O 1
ATOM 775 N N . GLN B 1 19 ? -10.586 -11 -5.848 1 97.5 19 GLN B N 1
ATOM 776 C CA . GLN B 1 19 ? -9.891 -11.258 -4.59 1 97.5 19 GLN B CA 1
ATOM 777 C C . GLN B 1 19 ? -10.617 -12.32 -3.766 1 97.5 19 GLN B C 1
ATOM 779 O O . GLN B 1 19 ? -9.977 -13.164 -3.135 1 97.5 19 GLN B O 1
ATOM 784 N N . ILE B 1 20 ? -11.898 -12.32 -3.773 1 97.88 20 ILE B N 1
ATOM 785 C CA . ILE B 1 20 ? -12.695 -13.312 -3.053 1 97.88 20 ILE B CA 1
ATOM 786 C C . ILE B 1 20 ? -12.508 -14.688 -3.689 1 97.88 20 ILE B C 1
ATOM 788 O O . ILE B 1 20 ? -12.391 -15.695 -2.986 1 97.88 20 ILE B O 1
ATOM 792 N N . SER B 1 21 ? -12.406 -14.672 -4.992 1 97.62 21 SER B N 1
ATOM 793 C CA . SER B 1 21 ? -12.297 -15.922 -5.73 1 97.62 21 SER B CA 1
ATOM 794 C C . SER B 1 21 ? -10.977 -16.625 -5.453 1 97.62 21 SER B C 1
ATOM 796 O O . SER B 1 21 ? -10.852 -17.828 -5.648 1 97.62 21 SER B O 1
ATOM 798 N N . THR B 1 22 ? -9.938 -15.852 -5.062 1 95.19 22 THR B N 1
ATOM 799 C CA . THR B 1 22 ? -8.648 -16.438 -4.715 1 95.19 22 THR B CA 1
ATOM 800 C C . THR B 1 22 ? -8.766 -17.312 -3.465 1 95.19 22 THR B C 1
ATOM 802 O O . THR B 1 22 ? -7.887 -18.109 -3.174 1 95.19 22 THR B O 1
ATOM 805 N N . GLY B 1 23 ? -9.773 -17 -2.621 1 96.5 23 GLY B N 1
ATOM 806 C CA . GLY B 1 23 ? -9.992 -17.75 -1.393 1 96.5 23 GLY B CA 1
ATOM 807 C C . GLY B 1 23 ? -9.398 -17.078 -0.17 1 96.5 23 GLY B C 1
ATOM 808 O O . GLY B 1 23 ? -9.586 -17.531 0.956 1 96.5 23 GLY B O 1
ATOM 809 N N . ARG B 1 24 ? -8.711 -16.031 -0.324 1 93.44 24 ARG B N 1
ATOM 810 C CA . ARG B 1 24 ? -8.031 -15.32 0.76 1 93.44 24 ARG B CA 1
ATOM 811 C C . ARG B 1 24 ? -9.039 -14.547 1.615 1 93.44 24 ARG B C 1
ATOM 813 O O . ARG B 1 24 ? -8.781 -14.281 2.791 1 93.44 24 ARG B O 1
ATOM 820 N N . TYR B 1 25 ? -10.141 -14.219 0.988 1 97.12 25 TYR B N 1
ATOM 821 C CA . TYR B 1 25 ? -11.156 -13.414 1.666 1 97.12 25 TYR B CA 1
ATOM 822 C C . TYR B 1 25 ? -12.523 -14.086 1.59 1 97.12 25 TYR B C 1
ATOM 824 O O . TYR B 1 25 ? -12.867 -14.688 0.572 1 97.12 25 TYR B O 1
ATOM 832 N N . GLY B 1 26 ? -13.266 -13.875 2.537 1 96.81 26 GLY B N 1
ATOM 833 C CA . GLY B 1 26 ? -14.594 -14.469 2.584 1 96.81 26 GLY B CA 1
ATOM 834 C C . GLY B 1 26 ? -15.695 -13.508 2.191 1 96.81 26 GLY B C 1
ATOM 835 O O . GLY B 1 26 ? -16.844 -13.906 2.027 1 96.81 26 GLY B O 1
ATOM 836 N N . SER B 1 27 ? -15.312 -12.219 2.131 1 97.44 27 SER B N 1
ATOM 837 C CA . SER B 1 27 ? -16.359 -11.242 1.82 1 97.44 27 SER B CA 1
ATOM 838 C C . SER B 1 27 ? -15.758 -9.953 1.268 1 97.44 27 SER B C 1
ATOM 840 O O . SER B 1 27 ? -14.547 -9.719 1.383 1 97.44 27 SER B O 1
ATOM 842 N N . ALA B 1 28 ? -16.547 -9.18 0.718 1 96.94 28 ALA B N 1
ATOM 843 C CA . ALA B 1 28 ? -16.156 -7.859 0.23 1 96.94 28 ALA B CA 1
ATOM 844 C C . ALA B 1 28 ? -15.672 -6.973 1.372 1 96.94 28 ALA B C 1
ATOM 846 O O . ALA B 1 28 ? -14.703 -6.223 1.213 1 96.94 28 ALA B O 1
ATOM 847 N N . SER B 1 29 ? -16.328 -7.078 2.516 1 98.12 29 SER B N 1
ATOM 848 C CA . SER B 1 29 ? -15.922 -6.293 3.68 1 98.12 29 SER B CA 1
ATOM 849 C C . SER B 1 29 ? -14.5 -6.625 4.105 1 98.12 29 SER B C 1
ATOM 851 O O . SER B 1 29 ? -13.734 -5.734 4.492 1 98.12 29 SER B O 1
ATOM 853 N N . GLU B 1 30 ? -14.141 -7.855 3.943 1 98.19 30 GLU B N 1
ATOM 854 C CA . GLU B 1 30 ? -12.797 -8.281 4.312 1 98.19 30 GLU B CA 1
ATOM 855 C C . GLU B 1 30 ? -11.758 -7.723 3.348 1 98.19 30 GLU B C 1
ATOM 857 O O . GLU B 1 30 ? -10.688 -7.273 3.77 1 98.19 30 GLU B O 1
ATOM 862 N N . VAL B 1 31 ? -12.078 -7.676 2.137 1 98.38 31 VAL B N 1
ATOM 863 C CA . VAL B 1 31 ? -11.172 -7.129 1.127 1 98.38 31 VAL B CA 1
ATOM 864 C C . VAL B 1 31 ? -10.945 -5.641 1.386 1 98.38 31 VAL B C 1
ATOM 866 O O . VAL B 1 31 ? -9.805 -5.18 1.428 1 98.38 31 VAL B O 1
ATOM 869 N N . VAL B 1 32 ? -11.977 -4.953 1.607 1 98.5 32 VAL B N 1
ATOM 870 C CA . VAL B 1 32 ? -11.914 -3.502 1.768 1 98.5 32 VAL B CA 1
ATOM 871 C C . VAL B 1 32 ? -11.195 -3.16 3.07 1 98.5 32 VAL B C 1
ATOM 873 O O . VAL B 1 32 ? -10.367 -2.246 3.109 1 98.5 32 VAL B O 1
ATOM 876 N N . ARG B 1 33 ? -11.492 -3.943 4.137 1 98.38 33 ARG B N 1
ATOM 877 C CA . ARG B 1 33 ? -10.781 -3.697 5.387 1 98.38 33 ARG B CA 1
ATOM 878 C C . ARG B 1 33 ? -9.281 -3.926 5.219 1 98.38 33 ARG B C 1
ATOM 880 O O . ARG B 1 33 ? -8.469 -3.178 5.766 1 98.38 33 ARG B O 1
ATOM 887 N N . ASP B 1 34 ? -8.914 -4.855 4.469 1 98.31 34 ASP B N 1
ATOM 888 C CA . ASP B 1 34 ? -7.496 -5.102 4.223 1 98.31 34 ASP B CA 1
ATOM 889 C C . ASP B 1 34 ? -6.875 -3.967 3.408 1 98.31 34 ASP B C 1
ATOM 891 O O . ASP B 1 34 ? -5.754 -3.541 3.688 1 98.31 34 ASP B O 1
ATOM 895 N N . ALA B 1 35 ? -7.594 -3.508 2.422 1 98.56 35 ALA B N 1
ATOM 896 C CA . ALA B 1 35 ? -7.117 -2.379 1.627 1 98.56 35 ALA B CA 1
ATOM 897 C C . ALA B 1 35 ? -6.914 -1.142 2.496 1 98.56 35 ALA B C 1
ATOM 899 O O . ALA B 1 35 ? -5.891 -0.464 2.396 1 98.56 35 ALA B O 1
ATOM 900 N N . LEU B 1 36 ? -7.863 -0.929 3.379 1 98.56 36 LEU B N 1
ATOM 901 C CA . LEU B 1 36 ? -7.789 0.216 4.281 1 98.56 36 LEU B CA 1
ATOM 902 C C . LEU B 1 36 ? -6.656 0.042 5.285 1 98.56 36 LEU B C 1
ATOM 904 O O . LEU B 1 36 ? -5.98 1.01 5.641 1 98.56 36 LEU B O 1
ATOM 908 N N . ARG B 1 37 ? -6.484 -1.174 5.727 1 97.81 37 ARG B N 1
ATOM 909 C CA . ARG B 1 37 ? -5.371 -1.458 6.621 1 97.81 37 ARG B CA 1
ATOM 910 C C . ARG B 1 37 ? -4.035 -1.179 5.941 1 97.81 37 ARG B C 1
ATOM 912 O O . ARG B 1 37 ? -3.148 -0.554 6.527 1 97.81 37 ARG B O 1
ATOM 919 N N . THR B 1 38 ? -3.926 -1.629 4.738 1 95.88 38 THR B N 1
ATOM 920 C CA . THR B 1 38 ? -2.715 -1.384 3.961 1 95.88 38 THR B CA 1
ATOM 921 C C . THR B 1 38 ? -2.473 0.113 3.793 1 95.88 38 THR B C 1
ATOM 923 O O . THR B 1 38 ? -1.347 0.588 3.951 1 95.88 38 THR B O 1
ATOM 926 N N . MET B 1 39 ? -3.516 0.869 3.535 1 96.88 39 MET B N 1
ATOM 927 C CA . MET B 1 39 ? -3.412 2.318 3.387 1 96.88 39 MET B CA 1
ATOM 928 C C . MET B 1 39 ? -3.014 2.973 4.707 1 96.88 39 MET B C 1
ATOM 930 O O . MET B 1 39 ? -2.148 3.85 4.73 1 96.88 39 MET B O 1
ATOM 934 N N . GLU B 1 40 ? -3.613 2.59 5.773 1 97 40 GLU B N 1
ATOM 935 C CA . GLU B 1 40 ? -3.305 3.141 7.09 1 97 40 GLU B CA 1
ATOM 936 C C . GLU B 1 40 ? -1.843 2.902 7.457 1 97 40 GLU B C 1
ATOM 938 O O . GLU B 1 40 ? -1.173 3.801 7.973 1 97 40 GLU B O 1
ATOM 943 N N . GLU B 1 41 ? -1.396 1.702 7.211 1 95.5 41 GLU B N 1
ATOM 944 C CA . GLU B 1 41 ? -0.001 1.363 7.48 1 95.5 41 GLU B CA 1
ATOM 945 C C . GLU B 1 41 ? 0.948 2.236 6.664 1 95.5 41 GLU B C 1
ATOM 947 O O . GLU B 1 41 ? 1.964 2.707 7.18 1 95.5 41 GLU B O 1
ATOM 952 N N . ARG B 1 42 ? 0.618 2.436 5.449 1 93.44 42 ARG B N 1
ATOM 953 C CA . ARG B 1 42 ? 1.44 3.268 4.578 1 93.44 42 ARG B CA 1
ATOM 954 C C . ARG B 1 42 ? 1.481 4.707 5.074 1 93.44 42 ARG B C 1
ATOM 956 O O . ARG B 1 42 ? 2.549 5.324 5.121 1 93.44 42 ARG B O 1
ATOM 963 N N . LEU B 1 43 ? 0.35 5.215 5.43 1 94.06 43 LEU B N 1
ATOM 964 C CA . LEU B 1 43 ? 0.27 6.586 5.922 1 94.06 43 LEU B CA 1
ATOM 965 C C . LEU B 1 43 ? 1.05 6.746 7.223 1 94.06 43 LEU B C 1
ATOM 967 O O . LEU B 1 43 ? 1.716 7.762 7.434 1 94.06 43 LEU B O 1
ATOM 971 N N . ALA B 1 44 ? 1.016 5.754 8.07 1 95.5 44 ALA B N 1
ATOM 972 C CA . ALA B 1 44 ? 1.765 5.781 9.328 1 95.5 44 ALA B CA 1
ATOM 973 C C . ALA B 1 44 ? 3.268 5.809 9.062 1 95.5 44 ALA B C 1
ATOM 975 O O . ALA B 1 44 ? 4.004 6.543 9.727 1 95.5 44 ALA B O 1
ATOM 976 N N . ARG B 1 45 ? 3.686 5.039 8.078 1 95 45 ARG B N 1
ATOM 977 C CA . ARG B 1 45 ? 5.102 5 7.723 1 95 45 ARG B CA 1
ATOM 978 C C . ARG B 1 45 ? 5.566 6.344 7.172 1 95 45 ARG B C 1
ATOM 980 O O . ARG B 1 45 ? 6.652 6.812 7.504 1 95 45 ARG B O 1
ATOM 987 N N . LEU B 1 46 ? 4.781 6.887 6.328 1 94 46 LEU B N 1
ATOM 988 C CA . LEU B 1 46 ? 5.113 8.188 5.754 1 94 46 LEU B CA 1
ATOM 989 C C . LEU B 1 46 ? 5.203 9.258 6.84 1 94 46 LEU B C 1
ATOM 991 O O . LEU B 1 46 ? 6.094 10.109 6.809 1 94 46 LEU B O 1
ATOM 995 N N . GLU B 1 47 ? 4.297 9.203 7.727 1 94.12 47 GLU B N 1
ATOM 996 C CA . GLU B 1 47 ? 4.305 10.164 8.828 1 94.12 47 GLU B CA 1
ATOM 997 C C . GLU B 1 47 ? 5.555 10 9.688 1 94.12 47 GLU B C 1
ATOM 999 O O . GLU B 1 47 ? 6.16 10.992 10.109 1 94.12 47 GLU B O 1
ATOM 1004 N N . ALA B 1 48 ? 5.883 8.711 9.953 1 94.94 48 ALA B N 1
ATOM 1005 C CA . ALA B 1 48 ? 7.102 8.438 10.711 1 94.94 48 ALA B CA 1
ATOM 1006 C C . ALA B 1 48 ? 8.328 8.984 10 1 94.94 48 ALA B C 1
ATOM 1008 O O . ALA B 1 48 ? 9.219 9.562 10.633 1 94.94 48 ALA B O 1
ATOM 1009 N N . LEU B 1 49 ? 8.336 8.852 8.742 1 96.06 49 LEU B N 1
ATOM 1010 C CA . LEU B 1 49 ? 9.445 9.359 7.938 1 96.06 49 LEU B CA 1
ATOM 1011 C C . LEU B 1 49 ? 9.5 10.883 7.973 1 96.06 49 LEU B C 1
ATOM 1013 O O . LEU B 1 49 ? 10.57 11.469 8.117 1 96.06 49 LEU B O 1
ATOM 1017 N N . ARG B 1 50 ? 8.406 11.492 7.809 1 94.88 50 ARG B N 1
ATOM 1018 C CA . ARG B 1 50 ? 8.328 12.953 7.883 1 94.88 50 ARG B CA 1
ATOM 1019 C C . ARG B 1 50 ? 8.789 13.453 9.25 1 94.88 50 ARG B C 1
ATOM 1021 O O . ARG B 1 50 ? 9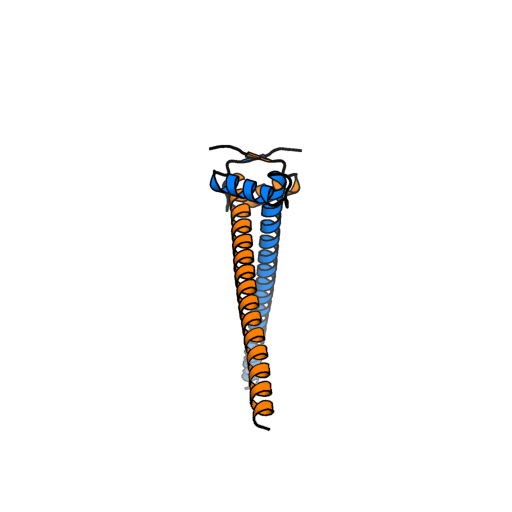.453 14.484 9.344 1 94.88 50 ARG B O 1
ATOM 1028 N N . GLY B 1 51 ? 8.398 12.688 10.211 1 93 51 GLY B N 1
ATOM 1029 C CA . GLY B 1 51 ? 8.852 13.031 11.555 1 93 51 GLY B CA 1
ATOM 1030 C C . GLY B 1 51 ? 10.359 12.977 11.711 1 93 51 GLY B C 1
ATOM 1031 O O . GLY B 1 51 ? 10.961 13.883 12.289 1 93 51 GLY B O 1
ATOM 1032 N N . HIS B 1 52 ? 10.891 11.93 11.164 1 93.56 52 HIS B N 1
ATOM 1033 C CA . HIS B 1 52 ? 12.336 11.773 11.234 1 93.56 52 HIS B CA 1
ATOM 1034 C C . HIS B 1 52 ? 13.047 12.859 10.438 1 93.56 52 HIS B C 1
ATOM 1036 O O . HIS B 1 52 ? 14.078 13.383 10.875 1 93.56 52 HIS B O 1
ATOM 1042 N N . LEU B 1 53 ? 12.531 13.141 9.312 1 93.38 53 LEU B N 1
ATOM 1043 C CA . LEU B 1 53 ? 13.109 14.18 8.461 1 93.38 53 LEU B CA 1
ATOM 1044 C C . LEU B 1 53 ? 13.016 15.539 9.148 1 93.38 53 LEU B C 1
ATOM 1046 O O . LEU B 1 53 ? 13.961 16.328 9.086 1 93.38 53 LEU B O 1
ATOM 1050 N N . ALA B 1 54 ? 11.953 15.812 9.781 1 93.5 54 ALA B N 1
ATOM 1051 C CA . ALA B 1 54 ? 11.766 17.062 10.508 1 93.5 54 ALA B CA 1
ATOM 1052 C C . ALA B 1 54 ? 12.75 17.172 11.672 1 93.5 54 ALA B C 1
ATOM 1054 O O . ALA B 1 54 ? 13.328 18.234 11.906 1 93.5 54 ALA B O 1
ATOM 1055 N N . GLU B 1 55 ? 12.938 16.078 12.406 1 91.88 55 GLU B N 1
ATOM 1056 C CA . GLU B 1 55 ? 13.914 16.047 13.492 1 91.88 55 GLU B CA 1
ATOM 1057 C C . GLU B 1 55 ? 15.328 16.281 12.969 1 91.88 55 GLU B C 1
ATOM 1059 O O . GLU B 1 55 ? 16.109 17.016 13.578 1 91.88 55 GLU B O 1
ATOM 1064 N N . GLY B 1 56 ? 15.594 15.648 11.953 1 89.69 56 GLY B N 1
ATOM 1065 C CA . GLY B 1 56 ? 16.891 15.852 11.328 1 89.69 56 GLY B CA 1
ATOM 1066 C C . GLY B 1 56 ? 17.109 17.281 10.859 1 89.69 56 GLY B C 1
ATOM 1067 O O . GLY B 1 56 ? 18.188 17.844 11.07 1 89.69 56 GLY B O 1
ATOM 1068 N N . ALA B 1 57 ? 16.188 17.891 10.273 1 91.25 57 ALA B N 1
ATOM 1069 C CA . ALA B 1 57 ? 16.234 19.281 9.836 1 91.25 57 ALA B CA 1
ATOM 1070 C C . ALA B 1 57 ? 16.391 20.219 11.016 1 91.25 57 ALA B C 1
ATOM 1072 O O . ALA B 1 57 ? 17.156 21.188 10.961 1 91.25 57 ALA B O 1
ATOM 1073 N N . ALA B 1 58 ? 15.727 19.906 12.07 1 91.25 58 ALA B N 1
ATOM 1074 C CA . ALA B 1 58 ? 15.797 20.734 13.281 1 91.25 58 ALA B CA 1
ATOM 1075 C C . ALA B 1 58 ? 17.188 20.656 13.906 1 91.25 58 ALA B C 1
ATOM 1077 O O . ALA B 1 58 ? 17.734 21.672 14.336 1 91.25 58 ALA B O 1
ATOM 1078 N N . GLN B 1 59 ? 17.75 19.438 13.898 1 90.06 59 GLN B N 1
ATOM 1079 C CA . GLN B 1 59 ? 19.078 19.234 14.445 1 90.06 59 GLN B CA 1
ATOM 1080 C C . GLN B 1 59 ? 20.141 19.906 13.578 1 90.06 59 GLN B C 1
ATOM 108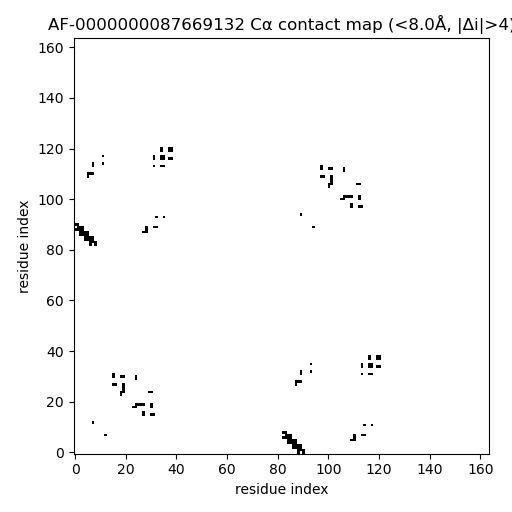2 O O . GLN B 1 59 ? 21.062 20.531 14.094 1 90.06 59 GLN B O 1
ATOM 1087 N N . ALA B 1 60 ? 19.969 19.828 12.32 1 89.06 60 ALA B N 1
ATOM 1088 C CA . ALA B 1 60 ? 20.875 20.484 11.391 1 89.06 60 ALA B CA 1
ATOM 1089 C C . ALA B 1 60 ? 20.812 22 11.547 1 89.06 60 ALA B C 1
ATOM 1091 O O . ALA B 1 60 ? 21.828 22.688 11.508 1 89.06 60 ALA B O 1
ATOM 1092 N N . GLY B 1 61 ? 19.672 22.422 11.68 1 87.38 61 GLY B N 1
ATOM 1093 C CA . GLY B 1 61 ? 19.5 23.844 11.914 1 87.38 61 GLY B CA 1
ATOM 1094 C C . GLY B 1 61 ? 20.125 24.312 13.211 1 87.38 61 GLY B C 1
ATOM 1095 O O . GLY B 1 61 ? 20.75 25.375 13.266 1 87.38 61 GLY B O 1
ATOM 1096 N N . LYS B 1 62 ? 20.016 23.594 14.227 1 89.94 62 LYS B N 1
ATOM 1097 C CA . LYS B 1 62 ? 20.641 23.922 15.508 1 89.94 62 LYS B CA 1
ATOM 1098 C C . LYS B 1 62 ? 22.156 23.859 15.422 1 89.94 62 LYS B C 1
ATOM 1100 O O . LYS B 1 62 ? 22.859 24.672 16.016 1 89.94 62 LYS B O 1
ATOM 1105 N N . GLY B 1 63 ? 22.562 22.875 14.719 1 81.19 63 GLY B N 1
ATOM 1106 C CA . GLY B 1 63 ? 24 22.766 14.523 1 81.19 63 GLY B CA 1
ATOM 1107 C C . GLY B 1 63 ? 24.578 23.906 13.719 1 81.19 63 GLY B C 1
ATOM 1108 O O . GLY B 1 63 ? 25.641 24.453 14.062 1 81.19 63 GLY B O 1
ATOM 1109 N N . GLU B 1 64 ? 23.953 24.203 12.672 1 78.31 64 GLU B N 1
ATOM 1110 C CA . GLU B 1 64 ? 24.375 25.359 11.883 1 78.31 64 GLU B CA 1
ATOM 1111 C C . GLU B 1 64 ? 24.328 26.641 12.703 1 78.31 64 GLU B C 1
ATOM 1113 O O . GLU B 1 64 ? 25.234 27.484 12.609 1 78.31 64 GLU B O 1
ATOM 1118 N N . PHE B 1 65 ? 23.438 26.766 13.539 1 76.19 65 PHE B N 1
ATOM 1119 C CA . PHE B 1 65 ? 23.297 27.938 14.391 1 76.19 65 PHE B CA 1
ATOM 1120 C C . PHE B 1 65 ? 24.406 27.969 15.453 1 76.19 65 PHE B C 1
ATOM 1122 O O . PHE B 1 65 ? 24.984 29.031 15.719 1 76.19 65 PHE B O 1
ATOM 1129 N N . VAL B 1 66 ? 24.781 26.906 15.93 1 77.31 66 VAL B N 1
ATOM 1130 C CA . VAL B 1 66 ? 25.828 26.812 16.938 1 77.31 66 VAL B CA 1
ATOM 1131 C C . VAL B 1 66 ? 27.188 27.125 16.312 1 77.31 66 VAL B C 1
ATOM 1133 O O . VAL B 1 66 ? 27.984 27.859 16.875 1 77.31 66 VAL B O 1
ATOM 1136 N N . GLN B 1 67 ? 27.391 26.719 15.203 1 71.81 67 GLN B N 1
ATOM 1137 C CA . GLN B 1 67 ? 28.641 26.969 14.516 1 71.81 67 GLN B CA 1
ATOM 1138 C C . GLN B 1 67 ? 28.797 28.438 14.156 1 71.81 67 GLN B C 1
ATOM 1140 O O . GLN B 1 67 ? 29.85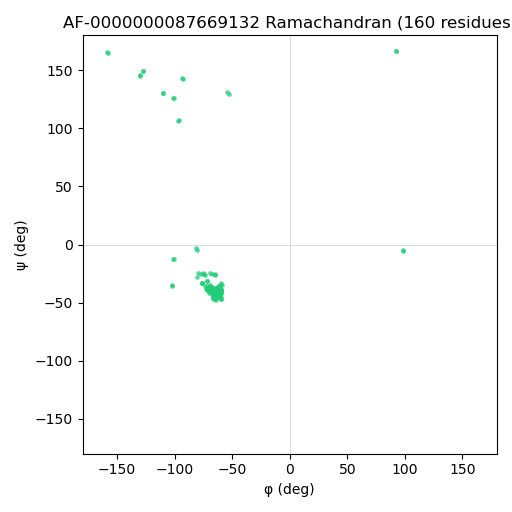9 29.031 14.336 1 71.81 67 GLN B O 1
ATOM 1145 N N . ASP B 1 68 ? 27.781 29.031 13.734 1 76.69 68 ASP B N 1
ATOM 1146 C CA . ASP B 1 68 ? 27.812 30.438 13.375 1 76.69 68 ASP B CA 1
ATOM 1147 C C . ASP B 1 68 ? 28.031 31.312 14.602 1 76.69 68 ASP B C 1
ATOM 1149 O O . ASP B 1 68 ? 28.828 32.25 14.555 1 76.69 68 ASP B O 1
ATOM 1153 N N . PHE B 1 69 ? 27.484 31.016 15.68 1 77.81 69 PHE B N 1
ATOM 1154 C CA . PHE B 1 69 ? 27.625 31.797 16.906 1 77.81 69 PHE B CA 1
ATOM 1155 C C . PHE B 1 69 ? 29.031 31.656 17.484 1 77.81 69 PHE B C 1
ATOM 1157 O O . PHE B 1 69 ? 29.609 32.625 17.969 1 77.81 69 PHE B O 1
ATOM 1164 N N . THR B 1 70 ? 29.547 30.531 17.422 1 78.81 70 THR B N 1
ATOM 1165 C CA . THR B 1 70 ? 30.891 30.266 17.938 1 78.81 70 THR B CA 1
ATOM 1166 C C . THR B 1 70 ? 31.938 30.984 17.094 1 78.81 70 THR B C 1
ATOM 1168 O O . THR B 1 70 ? 32.906 31.531 17.625 1 78.81 70 THR B O 1
ATOM 1171 N N . ILE B 1 71 ? 31.734 31 15.867 1 78.69 71 ILE B N 1
ATOM 1172 C CA . ILE B 1 71 ? 32.688 31.672 14.977 1 78.69 71 ILE B CA 1
ATOM 1173 C C . ILE B 1 71 ? 32.656 33.156 15.234 1 78.69 71 ILE B C 1
ATOM 1175 O O . ILE B 1 71 ? 33.719 33.812 15.344 1 78.69 71 ILE B O 1
ATOM 1179 N N . ASP B 1 72 ? 31.547 33.75 15.359 1 78.12 72 ASP B N 1
ATOM 1180 C CA . ASP B 1 72 ? 31.406 35.156 15.625 1 78.12 72 ASP B CA 1
ATOM 1181 C C . ASP B 1 72 ? 32.031 35.531 16.969 1 78.12 72 ASP B C 1
ATOM 1183 O O . ASP B 1 72 ? 32.688 36.562 17.109 1 78.12 72 ASP B O 1
ATOM 1187 N N . ALA B 1 73 ? 31.906 34.688 17.938 1 80.38 73 ALA B N 1
ATOM 1188 C CA . ALA B 1 73 ? 32.469 34.938 19.266 1 80.38 73 ALA B CA 1
ATOM 1189 C C . ALA B 1 73 ? 34 34.844 19.25 1 80.38 73 ALA B C 1
ATOM 1191 O O . ALA B 1 73 ? 34.656 35.625 19.922 1 80.38 73 ALA B O 1
ATOM 1192 N N . VAL B 1 74 ? 34.5 33.969 18.516 1 78.62 74 VAL B N 1
ATOM 1193 C CA . VAL B 1 74 ? 35.969 33.812 18.422 1 78.62 74 VAL B CA 1
ATOM 1194 C C . VAL B 1 74 ? 36.562 35 17.688 1 78.62 74 VAL B C 1
ATOM 1196 O O . VAL B 1 74 ? 37.594 35.531 18.125 1 78.62 74 VAL B O 1
ATOM 1199 N N . ILE B 1 75 ? 35.969 35.438 16.672 1 81.75 75 ILE B N 1
ATOM 1200 C CA . ILE B 1 75 ? 36.438 36.594 15.914 1 81.75 75 ILE B CA 1
ATOM 1201 C C . ILE B 1 75 ? 36.406 37.844 16.781 1 81.75 75 ILE B C 1
ATOM 1203 O O . ILE B 1 75 ? 37.375 38.625 16.812 1 81.75 75 ILE B O 1
ATOM 1207 N N . ASP B 1 76 ? 35.438 38 17.562 1 80.12 76 ASP B N 1
ATOM 1208 C CA . ASP B 1 76 ? 35.312 39.156 18.453 1 80.12 76 ASP B CA 1
ATOM 1209 C C . ASP B 1 76 ? 36.344 39.125 19.562 1 80.12 76 ASP B C 1
ATOM 1211 O O . ASP B 1 76 ? 36.906 40.156 19.938 1 80.12 76 ASP B O 1
ATOM 1215 N N . SER B 1 77 ? 36.656 38.031 20.031 1 81.44 77 SER B N 1
ATOM 1216 C CA . SER B 1 77 ? 37.656 37.875 21.078 1 81.44 77 SER B CA 1
ATOM 1217 C C . SER B 1 77 ? 39.062 38.125 20.531 1 81.44 77 SER B C 1
ATOM 1219 O O . SER B 1 77 ? 39.875 38.75 21.219 1 81.44 77 SER B O 1
ATOM 1221 N N . LEU B 1 78 ? 39.344 37.844 19.344 1 80.75 78 LEU B N 1
ATOM 1222 C CA . LEU B 1 78 ? 40.656 38.062 18.734 1 80.75 78 LEU B CA 1
ATOM 1223 C C . LEU B 1 78 ? 40.844 39.562 18.422 1 80.75 78 LEU B C 1
ATOM 1225 O O . LEU B 1 78 ? 41.938 40.094 18.578 1 80.75 78 LEU B O 1
ATOM 1229 N N . ASN B 1 79 ? 39.875 40.219 18.109 1 80.12 79 ASN B N 1
ATOM 1230 C CA . ASN B 1 79 ? 39.969 41.656 17.797 1 80.12 79 ASN B CA 1
ATOM 1231 C C . ASN B 1 79 ? 40.031 42.5 19.062 1 80.12 79 ASN B C 1
ATOM 1233 O O . ASN B 1 79 ? 40.562 43.625 19.031 1 80.12 79 ASN B O 1
ATOM 1237 N N . SER B 1 80 ? 39.594 42.125 20.094 1 73.5 80 SER B N 1
ATOM 1238 C CA . SER B 1 80 ? 39.656 42.875 21.328 1 73.5 80 SER B CA 1
ATOM 1239 C C . SER B 1 80 ? 41.062 42.812 21.953 1 73.5 80 SER B C 1
ATOM 1241 O O . SER B 1 80 ? 41.406 43.625 22.828 1 73.5 80 SER B O 1
ATOM 1243 N N . GLU B 1 81 ? 41.719 41.812 21.641 1 61.16 81 GLU B N 1
ATOM 1244 C CA . GLU B 1 81 ? 43.062 41.719 22.188 1 61.16 81 GLU B CA 1
ATOM 1245 C C . GLU B 1 81 ? 44.031 42.562 21.375 1 61.16 81 GLU B C 1
ATOM 1247 O O . GLU B 1 81 ? 45.188 42.75 21.781 1 61.16 81 GLU B O 1
ATOM 1252 N N . ARG B 1 82 ? 43.688 43.188 20.281 1 50.16 82 ARG B N 1
ATOM 1253 C CA . ARG B 1 82 ? 44.625 44.156 19.719 1 50.16 82 ARG B CA 1
ATOM 1254 C C . ARG B 1 82 ? 44.281 45.594 20.141 1 50.16 82 ARG B C 1
ATOM 1256 O O . ARG B 1 82 ? 43.094 45.906 20.312 1 50.16 82 ARG B O 1
#

pLDDT: mean 90.12, std 9.77, range [49.75, 98.56]

Sequence (164 aa):
MATTSLSLGNHWEGFIREQISTGRYGSASEVVRDALRTMEERLARLEALRGHLAEGAAQAGKGEFVQDFTIDAVIDSLNSERMATTSLSLGNHWEGFIREQISTGRYGSASEVVRDALRTMEERLARLEALRGHLAEGAAQAGKGEFVQDFTIDAVIDSLNSER

Organism: NCBI:txid484088

InterPro domains:
  IPR010985 Ribbon-helix-helix [SSF47598] (1-46)
  IPR022789 Antitoxin ParD [PF03693] (3-81)
  IPR022789 Antitoxin ParD [PTHR36582] (1-66)
  IPR022789 Antitoxin ParD [TIGR02606] (3-65)
  IPR038296 Antitoxin ParD superfamily [G3DSA:6.10.10.120] (9-82)

Radius of gyration: 30.16 Å; Cα contacts (8 Å, |Δi|>4): 93; chains: 2; bounding box: 69×89×49 Å

Nearest PDB structures (foldseek):
  7b22-assembly1_C-2  TM=9.625E-01  e=5.752E-04  Vibrio cholerae O1 biovar El Tor str. N16961
  7b22-assembly1_C-2  TM=9.620E-01  e=5.752E-04  Vibrio cholerae O1 biovar El Tor str. N16961

Foldseek 3Di:
DDDDDDDDDDVVVVVLVVVVVVVPDVDSVRVVVVVVVVVVVVVVVVVVVVVVVVVVVVVVVVVVVVVVVVVVVVVVVVVVVD/DDDDDDDDDDVVVVVLVVVVVVVPDVDSVRVVVVVVVVVVVVVVVVVVVVVVVVVVVVVVVVVVVVVVVVVVVVVVVVVVVD

Secondary structure (DSSP, 8-state):
--EEEEE--HHHHHHHHHHHHTTS-SSHHHHHHHHHHHHHHHHHHHHHHHHHHHHHHHHHHHHHHHHHHHHHHHHHHHHHT-/--EEEEE--HHHHHHHHHHHHTTS-SSHHHHHHHHHHHHHHHHHHHHHHHHHHHHHHHHHHHHHHHHHHHHHHHHHHHHHT-

Solvent-accessible surface area (backbone atoms only — not comparable to full-atom values): 8966 Å² total; per-residue (Å²): 126,70,68,46,79,30,62,64,46,69,67,50,52,49,51,48,50,51,48,34,70,73,62,85,31,90,42,64,38,51,50,51,50,50,18,44,47,53,44,50,53,50,52,52,51,51,49,52,48,51,50,50,51,49,52,50,51,52,50,50,50,50,50,55,49,50,52,54,52,51,51,54,51,52,54,52,54,59,56,65,74,102,125,69,68,47,79,30,63,65,46,69,67,51,52,50,51,47,49,52,47,34,70,72,62,83,30,91,41,66,39,53,49,51,50,50,18,45,48,53,44,51,53,50,53,51,51,51,50,52,49,50,48,49,52,50,51,50,51,52,51,48,50,50,49,56,50,50,52,54,53,52,51,55,52,50,53,52,57,60,57,65,74,103